Protein AF-A0AAD9PPS0-F1 (afdb_monomer)

Radius of gyration: 22.09 Å; Cα contacts (8 Å, |Δi|>4): 461; chains: 1; bounding box: 45×78×42 Å

Organism: Acropora cervicornis (NCBI:txid6130)

Mean predicted aligned error: 14.31 Å

Sequence (153 aa):
MQSVLGNSCLLLRYQILKSKLKFLKSTKKDLTVYSRLSGGGGGGFVSSGRSGQNFGGSPGTTGGEGGKGFLQGGVGGRAYLNNPHGGFGGGAGAYGGGGGAGGGGGYSGGGSGKNIVNSCGGGGGSYNAGKDKQTYCCYNTAGHGKVFITFLK

Solvent-accessible surface area (backbone atoms only — not comparable to full-atom values): 7762 Å² total; per-residue (Å²): 144,88,73,72,71,65,56,55,56,52,48,51,53,50,52,52,50,49,51,50,50,50,52,54,51,57,59,52,66,71,64,60,83,57,75,45,40,14,13,0,6,7,1,10,40,82,40,60,20,54,30,8,31,93,64,78,27,58,86,77,29,38,32,1,20,23,1,26,7,45,81,68,60,10,41,36,7,42,17,65,38,91,64,43,64,22,54,45,5,5,7,4,28,14,30,56,90,53,60,2,22,28,2,28,17,32,53,68,14,14,44,50,3,47,56,44,90,93,41,65,32,33,70,26,55,68,90,75,90,64,90,86,73,82,89,75,82,56,54,93,82,70,43,53,58,84,85,84,89,75,86,79,129

Secondary structure (DSSP, 8-state):
--SHHHHHHHHHHHHHHHHHHHHHHHHHHTTS-----BPPPEEESSPPPP--GGGT--TT--BPPPPPPGGGTTPPPBPSSS-PBPSTTPPPPSBTTBSSPPPPPSSEEEPPPBSSTTPPPPPPP-----S-------HHHH-S---------

pLDDT: mean 73.55, std 15.04, range [42.5, 93.94]

Structure (mmCIF, N/CA/C/O backbone):
data_AF-A0AAD9PPS0-F1
#
_entry.id   AF-A0AAD9PPS0-F1
#
loop_
_atom_site.group_PDB
_atom_site.id
_atom_site.type_symbol
_atom_site.label_atom_id
_atom_site.label_alt_id
_atom_site.label_comp_id
_atom_site.label_asym_id
_atom_site.label_entity_id
_atom_site.label_seq_id
_atom_site.pdbx_PDB_ins_code
_atom_site.Cartn_x
_atom_site.Cartn_y
_atom_site.Cartn_z
_atom_site.occupancy
_atom_site.B_iso_or_equiv
_atom_site.auth_seq_id
_atom_site.auth_comp_id
_atom_site.auth_asym_id
_atom_site.auth_atom_id
_atom_site.pdbx_PDB_model_num
ATOM 1 N N . MET A 1 1 ? 23.690 58.870 3.969 1.00 42.50 1 MET A N 1
ATOM 2 C CA . MET A 1 1 ? 23.417 57.531 4.545 1.00 42.50 1 MET A CA 1
ATOM 3 C C . MET A 1 1 ? 22.235 56.877 3.820 1.00 42.50 1 MET A C 1
ATOM 5 O O . MET A 1 1 ? 21.133 56.859 4.342 1.00 42.50 1 MET A O 1
ATOM 9 N N . GLN A 1 2 ? 22.427 56.371 2.600 1.00 46.28 2 GLN A N 1
ATOM 10 C CA . GLN A 1 2 ? 21.413 55.597 1.864 1.00 46.28 2 GLN A CA 1
ATOM 11 C C . GLN A 1 2 ? 22.143 54.615 0.938 1.00 46.28 2 GLN A C 1
ATOM 13 O O . GLN A 1 2 ? 22.448 54.958 -0.193 1.00 46.28 2 GLN A O 1
ATOM 18 N N . SER A 1 3 ? 22.499 53.418 1.412 1.00 48.09 3 SER A N 1
ATOM 19 C CA . SER A 1 3 ? 22.929 52.336 0.495 1.00 48.09 3 SER A CA 1
ATOM 20 C C . SER A 1 3 ? 22.946 50.927 1.094 1.00 48.09 3 SER A C 1
ATOM 22 O O . SER A 1 3 ? 23.144 49.964 0.362 1.00 48.09 3 SER A O 1
ATOM 24 N N . VAL A 1 4 ? 22.697 50.751 2.396 1.00 48.78 4 VAL A N 1
ATOM 25 C CA . VAL A 1 4 ? 22.820 49.420 3.027 1.00 48.78 4 VAL A CA 1
ATOM 26 C C . VAL A 1 4 ? 21.511 48.609 2.968 1.00 48.78 4 VAL A C 1
ATOM 28 O O . VAL A 1 4 ? 21.536 47.382 2.936 1.00 48.78 4 VAL A O 1
ATOM 31 N N . LEU A 1 5 ? 20.352 49.273 2.859 1.00 49.81 5 LEU A N 1
ATOM 32 C CA . LEU A 1 5 ? 19.028 48.622 2.847 1.00 49.81 5 LEU A CA 1
ATOM 33 C C . LEU A 1 5 ? 18.641 47.993 1.494 1.00 49.81 5 LEU A C 1
ATOM 35 O O . LEU A 1 5 ? 17.936 46.985 1.469 1.00 49.81 5 LEU A O 1
ATOM 39 N N . GLY A 1 6 ? 19.128 48.532 0.369 1.00 50.50 6 GLY A N 1
ATOM 40 C CA . GLY A 1 6 ? 18.800 48.018 -0.971 1.00 50.50 6 GLY A CA 1
ATOM 41 C C . GLY A 1 6 ? 19.430 46.653 -1.273 1.00 50.50 6 GLY A C 1
ATOM 42 O O . GLY A 1 6 ? 18.796 45.787 -1.877 1.00 50.50 6 GLY A O 1
ATOM 43 N N . ASN A 1 7 ? 20.649 46.422 -0.777 1.00 56.19 7 ASN A N 1
ATOM 44 C CA . ASN A 1 7 ? 21.411 45.201 -1.050 1.00 56.19 7 ASN A CA 1
ATOM 45 C C . ASN A 1 7 ? 20.894 43.988 -0.262 1.00 56.19 7 ASN A C 1
ATOM 47 O O . ASN A 1 7 ? 20.951 42.866 -0.760 1.00 56.19 7 ASN A O 1
ATOM 51 N N . SER A 1 8 ? 20.329 44.208 0.930 1.00 58.44 8 SER A N 1
ATOM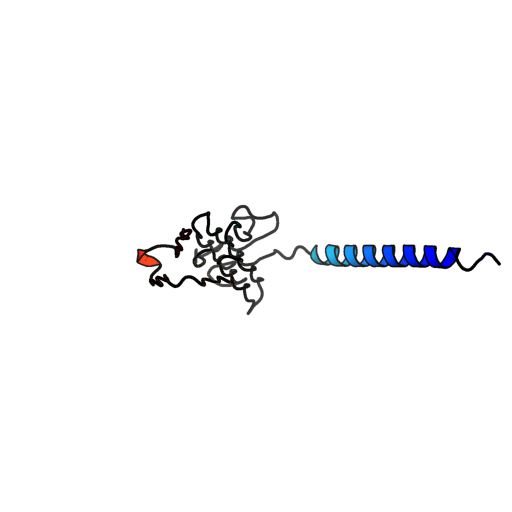 52 C CA . SER A 1 8 ? 19.720 43.161 1.766 1.00 58.44 8 SER A CA 1
ATOM 53 C C . SER A 1 8 ? 18.492 42.524 1.095 1.00 58.44 8 SER A C 1
ATOM 55 O O . SER A 1 8 ? 18.391 41.298 1.003 1.00 58.44 8 SER A O 1
ATOM 57 N N . CYS A 1 9 ? 17.594 43.341 0.533 1.00 57.03 9 CYS A N 1
ATOM 58 C CA . CYS A 1 9 ? 16.386 42.856 -0.144 1.00 57.03 9 CYS A CA 1
ATOM 59 C C . CYS A 1 9 ? 16.717 42.089 -1.438 1.00 57.03 9 CYS A C 1
ATOM 61 O O . CYS A 1 9 ? 16.111 41.055 -1.735 1.00 57.03 9 CYS A O 1
ATOM 63 N N . LEU A 1 10 ? 17.725 42.552 -2.184 1.00 68.50 10 LEU A N 1
ATOM 64 C CA . LEU A 1 10 ? 18.225 41.888 -3.391 1.00 68.50 10 LEU A CA 1
ATOM 65 C C . LEU A 1 10 ? 18.869 40.531 -3.072 1.00 68.50 10 LEU A C 1
ATOM 67 O O . LEU A 1 10 ? 18.579 39.541 -3.749 1.00 68.50 10 LEU A O 1
ATOM 71 N N . LEU A 1 11 ? 19.660 40.457 -1.996 1.00 71.50 11 LEU A N 1
ATOM 72 C CA . LEU A 1 11 ? 20.210 39.199 -1.489 1.00 71.50 11 LEU A CA 1
ATOM 73 C C . LEU A 1 11 ? 19.105 38.234 -1.054 1.00 71.50 11 LEU A C 1
ATOM 75 O O . LEU A 1 11 ? 19.148 37.063 -1.426 1.00 71.50 11 LEU A O 1
ATOM 79 N N . LEU A 1 12 ? 18.087 38.708 -0.333 1.00 71.56 12 LEU A N 1
ATOM 80 C CA . LEU A 1 12 ? 16.981 37.862 0.117 1.00 71.56 12 LEU A CA 1
ATOM 81 C C . LEU A 1 12 ? 16.190 37.289 -1.070 1.00 71.56 12 LEU A C 1
ATOM 83 O O . LEU A 1 12 ? 15.928 36.086 -1.122 1.00 71.56 12 LEU A O 1
ATOM 87 N N . ARG A 1 13 ? 15.884 38.116 -2.080 1.00 77.00 13 ARG A N 1
ATOM 88 C CA . ARG A 1 13 ? 15.234 37.666 -3.325 1.00 77.00 13 ARG A CA 1
ATOM 89 C C . ARG A 1 13 ? 16.086 36.648 -4.079 1.00 77.00 13 ARG A C 1
ATOM 91 O O . ARG A 1 13 ? 15.556 35.639 -4.546 1.00 77.00 13 ARG A O 1
ATOM 98 N N . TYR A 1 14 ? 17.395 36.873 -4.159 1.00 75.31 14 TYR A N 1
ATOM 99 C CA . TYR A 1 14 ? 18.330 35.956 -4.806 1.00 75.31 14 TYR A CA 1
ATOM 100 C C . TYR A 1 14 ? 18.426 34.607 -4.079 1.00 75.31 14 TYR A C 1
ATOM 102 O O . TYR A 1 14 ? 18.425 33.559 -4.727 1.00 75.31 14 TYR A O 1
ATOM 110 N N . GLN A 1 15 ? 18.429 34.607 -2.743 1.00 72.50 15 GLN A N 1
ATOM 111 C CA . GLN A 1 15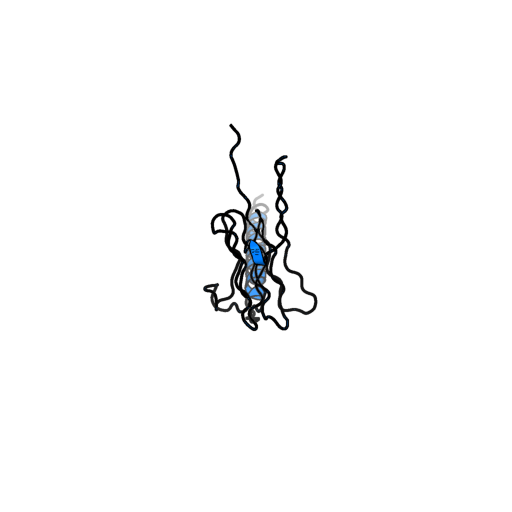 ? 18.414 33.375 -1.949 1.00 72.50 15 GLN A CA 1
ATOM 112 C C . GLN A 1 15 ? 17.089 32.616 -2.092 1.00 72.50 15 GLN A C 1
ATOM 114 O O . GLN A 1 15 ? 17.101 31.399 -2.269 1.00 72.50 15 GLN A O 1
ATOM 119 N N . ILE A 1 16 ? 15.945 33.309 -2.114 1.00 75.31 16 ILE A N 1
ATOM 120 C CA . ILE A 1 16 ? 14.632 32.684 -2.359 1.00 75.31 16 ILE A CA 1
ATOM 121 C C . ILE A 1 16 ? 14.577 32.060 -3.761 1.00 75.31 16 ILE A C 1
ATOM 123 O O . ILE A 1 16 ? 14.117 30.927 -3.915 1.00 75.31 16 ILE A O 1
ATOM 127 N N . LEU A 1 17 ? 15.079 32.759 -4.784 1.00 76.00 17 LEU A N 1
ATOM 128 C CA . LEU A 1 17 ? 15.167 32.245 -6.155 1.00 76.00 17 LEU A CA 1
ATOM 129 C C . LEU A 1 17 ? 16.101 31.036 -6.255 1.00 76.00 17 LEU A C 1
ATOM 131 O O . LEU A 1 17 ? 15.732 30.043 -6.881 1.00 76.00 17 LEU A O 1
ATOM 135 N N . LYS A 1 18 ? 17.265 31.067 -5.595 1.00 78.88 18 LYS A N 1
ATOM 136 C CA . LYS A 1 18 ? 18.169 29.910 -5.508 1.00 78.88 18 LYS A CA 1
ATOM 137 C C . LYS A 1 18 ? 17.507 28.719 -4.827 1.00 78.88 18 LYS A C 1
ATOM 139 O O . LYS A 1 18 ? 17.617 27.608 -5.339 1.00 78.88 18 LYS A O 1
ATOM 144 N N . SER A 1 19 ? 16.791 28.940 -3.729 1.00 67.38 19 SER A N 1
ATOM 145 C CA . SER A 1 19 ? 16.063 27.892 -3.007 1.00 67.38 19 SER A CA 1
ATOM 146 C C . SER A 1 19 ? 14.936 27.297 -3.851 1.00 67.38 19 SER A C 1
ATOM 148 O O . SER A 1 19 ? 14.846 26.075 -3.966 1.00 67.38 19 SER A O 1
ATOM 150 N N . LYS A 1 20 ? 14.147 28.131 -4.545 1.00 72.81 20 LYS A N 1
ATOM 151 C CA . LYS A 1 20 ? 13.134 27.669 -5.510 1.00 72.81 20 LYS A CA 1
ATOM 152 C C . LYS A 1 20 ? 13.758 26.897 -6.670 1.00 72.81 20 LYS A C 1
ATOM 154 O O . LYS A 1 20 ? 13.252 25.844 -7.040 1.00 72.81 20 LYS A O 1
ATOM 159 N N . LEU A 1 21 ? 14.876 27.365 -7.221 1.00 69.69 21 LEU A N 1
ATOM 160 C CA . LEU A 1 21 ? 15.572 26.685 -8.313 1.00 69.69 21 LEU A CA 1
ATOM 161 C C . LEU A 1 21 ? 16.173 25.348 -7.855 1.00 69.69 21 LEU A C 1
ATOM 163 O O . LEU A 1 21 ? 16.157 24.379 -8.609 1.00 69.69 21 LEU A O 1
ATOM 167 N N . LYS A 1 22 ? 16.675 25.270 -6.619 1.00 69.19 22 LYS A N 1
ATOM 168 C CA . LYS A 1 22 ? 17.182 24.033 -6.010 1.00 69.19 22 LYS A CA 1
ATOM 169 C C . LYS A 1 22 ? 16.046 23.035 -5.765 1.00 69.19 22 LYS A C 1
ATOM 171 O O . LYS A 1 22 ? 16.204 21.867 -6.107 1.00 69.19 22 LYS A O 1
ATOM 176 N N . PHE A 1 23 ? 14.892 23.503 -5.286 1.00 63.75 23 PHE A N 1
ATOM 177 C CA . PHE A 1 23 ? 13.670 22.704 -5.148 1.00 63.75 23 PHE A CA 1
ATOM 178 C C . PHE A 1 23 ? 13.180 22.174 -6.506 1.00 63.75 23 PHE A C 1
ATOM 180 O O . PHE A 1 23 ? 12.989 20.974 -6.664 1.00 63.75 23 PHE A O 1
ATOM 187 N N . LEU A 1 24 ? 13.101 23.034 -7.527 1.00 57.50 24 LEU A N 1
ATOM 188 C CA . LEU A 1 24 ? 12.711 22.652 -8.892 1.00 57.50 24 LEU A CA 1
ATOM 189 C C . LEU A 1 24 ? 13.713 21.695 -9.564 1.00 57.50 24 LEU A C 1
ATOM 191 O O . LEU A 1 24 ? 13.327 20.828 -10.345 1.00 57.50 24 LEU A O 1
ATOM 195 N N . LYS A 1 25 ? 15.014 21.823 -9.274 1.00 60.12 25 LYS A N 1
ATOM 196 C CA . LYS A 1 25 ? 16.039 20.869 -9.735 1.00 60.12 25 LYS A CA 1
ATOM 197 C C . LYS A 1 25 ? 15.949 19.531 -8.996 1.00 60.12 25 LYS A C 1
ATOM 199 O O . LYS A 1 25 ? 16.194 18.495 -9.610 1.00 60.12 25 LYS A O 1
ATOM 204 N N . SER A 1 26 ? 15.574 19.544 -7.715 1.00 54.44 26 SER A N 1
ATOM 205 C CA . SER A 1 26 ? 15.308 18.336 -6.928 1.00 54.44 26 SER A CA 1
ATOM 206 C C . SER A 1 26 ? 14.106 17.567 -7.481 1.00 54.44 26 SER A C 1
ATOM 208 O O . SER A 1 26 ? 14.189 16.354 -7.635 1.00 54.44 26 SER A O 1
ATOM 210 N N . THR A 1 27 ? 13.027 18.261 -7.858 1.00 51.59 27 THR A N 1
ATOM 211 C CA . THR A 1 27 ? 11.834 17.626 -8.444 1.00 51.59 27 THR A CA 1
ATOM 212 C C . THR A 1 27 ? 12.048 17.170 -9.890 1.00 51.59 27 THR A C 1
ATOM 214 O O . THR A 1 27 ? 11.506 16.142 -10.283 1.00 51.59 27 THR A O 1
ATOM 217 N N . LYS A 1 28 ? 12.886 17.858 -10.684 1.00 51.03 28 LYS A N 1
ATOM 218 C CA . LYS A 1 28 ? 13.253 17.411 -12.046 1.00 51.03 28 LYS A CA 1
ATOM 219 C C . LYS A 1 28 ? 14.194 16.203 -12.081 1.00 51.03 28 LYS A C 1
ATOM 221 O O . LYS A 1 28 ? 14.145 15.449 -13.047 1.00 51.03 28 LYS A O 1
ATOM 226 N N . LYS A 1 29 ? 15.042 15.991 -11.067 1.00 46.59 29 LYS A N 1
ATOM 227 C CA . LYS A 1 29 ? 15.887 14.780 -10.989 1.00 46.59 29 LYS A CA 1
ATOM 228 C C . LYS A 1 29 ? 15.072 13.498 -10.792 1.00 46.59 29 LYS A C 1
ATOM 230 O O . LYS A 1 29 ? 15.520 12.439 -11.210 1.00 46.59 29 LYS A O 1
ATOM 235 N N . ASP A 1 30 ? 13.864 13.616 -10.252 1.00 49.19 30 ASP A N 1
ATOM 236 C CA . ASP A 1 30 ? 12.911 12.513 -10.078 1.00 49.19 30 ASP A CA 1
ATOM 237 C C . ASP A 1 30 ? 12.086 12.212 -11.355 1.00 49.19 30 ASP A C 1
ATOM 239 O O . ASP A 1 30 ? 11.188 11.364 -11.354 1.00 49.19 30 ASP A O 1
ATOM 243 N N 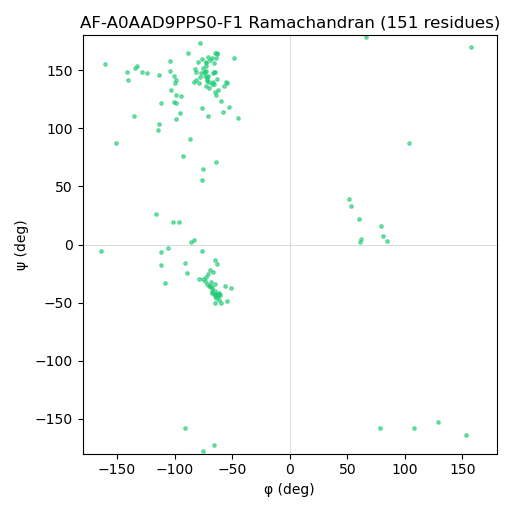. LEU A 1 31 ? 12.396 12.927 -12.450 1.00 44.81 31 LEU A N 1
ATOM 244 C CA . LEU A 1 31 ? 11.807 12.805 -13.786 1.00 44.81 31 LEU A CA 1
ATOM 245 C C . LEU A 1 31 ? 12.708 12.021 -14.758 1.00 44.81 31 LEU A C 1
ATOM 247 O O . LEU A 1 31 ? 12.572 12.139 -15.973 1.00 44.81 31 LEU A O 1
ATOM 251 N N . THR A 1 32 ? 13.651 11.225 -14.250 1.00 43.28 32 THR A N 1
ATOM 252 C CA . THR A 1 32 ? 14.128 10.084 -15.036 1.00 43.28 32 THR A CA 1
ATOM 253 C C . THR A 1 32 ? 13.037 9.033 -14.944 1.00 43.28 32 THR A C 1
ATOM 255 O O . THR A 1 32 ? 12.701 8.571 -13.854 1.00 43.28 32 THR A O 1
ATOM 258 N N . VAL A 1 33 ? 12.449 8.696 -16.088 1.00 44.84 33 VAL A N 1
ATOM 259 C CA . VAL A 1 33 ? 11.529 7.572 -16.268 1.00 44.84 33 VAL A CA 1
ATOM 260 C C . VAL A 1 33 ? 12.315 6.282 -16.005 1.00 44.84 33 VAL A C 1
ATOM 262 O O . VAL A 1 33 ? 12.646 5.529 -16.910 1.00 44.84 33 VAL A O 1
ATOM 265 N N . TYR A 1 34 ? 12.663 6.022 -14.745 1.00 45.81 34 TYR A N 1
ATOM 266 C CA . TYR A 1 34 ? 12.711 4.650 -14.281 1.00 45.81 34 TYR A CA 1
ATOM 267 C C . TYR A 1 34 ? 11.294 4.150 -14.492 1.00 45.81 34 TYR A C 1
ATOM 269 O O . TYR A 1 34 ? 10.354 4.762 -13.975 1.00 45.81 34 TYR A O 1
ATOM 277 N N . SER A 1 35 ? 11.120 3.068 -15.250 1.00 50.94 35 SER A N 1
ATOM 278 C CA . SER A 1 35 ? 9.935 2.242 -15.067 1.00 50.94 35 SER A CA 1
ATOM 279 C C . SER A 1 35 ? 9.805 2.074 -13.555 1.00 50.94 35 SER A C 1
ATOM 281 O O . SER A 1 35 ? 10.687 1.504 -12.908 1.00 50.94 35 SER A O 1
ATOM 283 N N . ARG A 1 36 ? 8.796 2.716 -12.945 1.00 65.06 36 ARG A N 1
ATOM 284 C CA . ARG A 1 36 ? 8.608 2.705 -11.487 1.00 65.06 36 ARG A CA 1
ATOM 285 C C . ARG A 1 36 ? 8.037 1.350 -11.110 1.00 65.06 36 ARG A C 1
ATOM 287 O O . ARG A 1 36 ? 6.973 1.273 -10.506 1.00 65.06 36 ARG A O 1
ATOM 294 N N . LEU A 1 37 ? 8.741 0.294 -11.502 1.00 73.62 37 LEU A N 1
ATOM 295 C CA . LEU A 1 37 ? 8.508 -1.054 -11.072 1.00 73.62 37 LEU A CA 1
ATOM 296 C C . LEU A 1 37 ? 8.624 -1.044 -9.562 1.00 73.62 37 LEU A C 1
ATOM 298 O O . LEU A 1 37 ? 9.640 -0.663 -8.981 1.00 73.62 37 LEU A O 1
ATOM 302 N N . SER A 1 38 ? 7.504 -1.306 -8.918 1.00 84.44 38 SER A N 1
ATOM 303 C CA . SER A 1 38 ? 7.388 -1.223 -7.473 1.00 84.44 38 SER A CA 1
ATOM 304 C C . SER A 1 38 ? 6.181 -2.022 -7.019 1.00 84.44 38 SER A C 1
ATOM 306 O O . SER A 1 38 ? 5.258 -2.273 -7.796 1.00 84.44 38 SER A O 1
ATOM 308 N N . GLY A 1 39 ? 6.205 -2.467 -5.770 1.00 89.00 39 GLY A N 1
ATOM 309 C CA . GLY A 1 39 ? 5.037 -3.112 -5.194 1.00 89.00 39 GLY A CA 1
ATOM 310 C C . GLY A 1 39 ? 3.867 -2.137 -5.072 1.00 89.00 39 GLY A C 1
ATOM 311 O O . GLY A 1 39 ? 4.025 -0.908 -5.127 1.00 89.00 39 GLY A O 1
ATOM 312 N N . GLY A 1 40 ? 2.683 -2.687 -4.858 1.00 92.19 40 GLY A N 1
ATOM 313 C CA . GLY A 1 40 ? 1.538 -1.926 -4.392 1.00 92.19 40 GLY A CA 1
ATOM 314 C C . GLY A 1 40 ? 1.769 -1.399 -2.977 1.00 92.19 40 GLY A C 1
ATOM 315 O O . GLY A 1 40 ? 2.488 -2.002 -2.180 1.00 92.19 40 GLY A O 1
ATOM 316 N N . GLY A 1 41 ? 1.194 -0.244 -2.660 1.00 93.12 41 GLY A N 1
ATOM 317 C CA . GLY A 1 41 ? 1.136 0.255 -1.283 1.00 93.12 41 GLY A CA 1
ATOM 318 C C . GLY A 1 41 ? 0.068 -0.481 -0.471 1.00 93.12 41 GLY A C 1
ATOM 319 O O . GLY A 1 41 ? -0.857 -1.053 -1.041 1.00 93.12 41 GLY A O 1
ATOM 320 N N . GLY A 1 42 ? 0.163 -0.447 0.851 1.00 93.94 42 GLY A N 1
ATOM 321 C CA . GLY A 1 42 ? -0.903 -0.907 1.737 1.00 93.94 42 GLY A CA 1
ATOM 322 C C . GLY A 1 42 ? -1.963 0.173 1.959 1.00 93.94 42 GLY A C 1
ATOM 323 O O . GLY A 1 42 ? -1.630 1.351 2.100 1.00 93.94 42 GLY A O 1
ATOM 324 N N . GLY A 1 43 ? -3.228 -0.228 1.988 1.00 92.81 43 GLY A N 1
ATOM 325 C CA . GLY A 1 43 ? -4.365 0.596 2.367 1.00 92.81 43 GLY A CA 1
ATOM 326 C C . GLY A 1 43 ? -4.403 0.889 3.867 1.00 92.81 43 GLY A C 1
ATOM 327 O O . GLY A 1 43 ? -4.011 0.061 4.692 1.00 92.81 43 GLY A O 1
ATOM 328 N N . GLY A 1 44 ? -4.852 2.103 4.181 1.00 90.56 44 GLY A N 1
ATOM 329 C CA . GLY A 1 44 ? -5.114 2.605 5.525 1.00 90.56 44 GLY A CA 1
ATOM 330 C C . GLY A 1 44 ? -6.555 2.356 5.972 1.00 90.56 44 GLY A C 1
ATOM 331 O O . GLY A 1 44 ? -7.268 1.525 5.420 1.00 90.56 44 GLY A O 1
ATOM 332 N N . PHE A 1 45 ? -7.043 3.129 6.939 1.00 87.12 45 PHE A N 1
ATOM 333 C CA . PHE A 1 45 ? -8.423 3.017 7.414 1.00 87.12 45 PHE A CA 1
ATOM 334 C C . PHE A 1 45 ? -9.439 3.393 6.321 1.00 87.12 45 PHE A C 1
ATOM 336 O O . PHE A 1 45 ? -10.356 2.637 6.004 1.00 87.12 45 PHE A O 1
ATOM 343 N N . VAL A 1 46 ? -9.233 4.549 5.687 1.00 89.19 46 VAL A N 1
ATOM 344 C CA . VAL A 1 46 ? -10.118 5.068 4.628 1.00 89.19 46 VAL A CA 1
ATOM 345 C C . VAL A 1 46 ? -9.462 5.077 3.250 1.00 89.19 46 VAL A C 1
ATOM 347 O O . VAL A 1 46 ? -10.150 5.162 2.237 1.00 89.19 46 VAL A O 1
ATOM 350 N N . SER A 1 47 ? -8.135 4.985 3.190 1.00 90.69 47 SER A N 1
ATOM 351 C CA . SER A 1 47 ? -7.367 5.121 1.956 1.00 90.69 47 SER A CA 1
ATOM 352 C C . SER A 1 47 ? -6.980 3.765 1.382 1.00 90.69 47 SER A C 1
ATOM 354 O O . SER A 1 47 ? -6.559 2.865 2.101 1.00 90.69 47 SER A O 1
ATOM 356 N N . SER A 1 48 ? -7.082 3.632 0.063 1.00 93.62 48 SER A N 1
ATOM 357 C CA . SER A 1 48 ? -6.438 2.531 -0.652 1.00 93.62 48 SER A CA 1
ATOM 358 C C . SER A 1 48 ? -4.963 2.844 -0.896 1.00 93.62 48 SER A C 1
ATOM 360 O O . SER A 1 48 ? -4.577 4.004 -1.060 1.00 93.62 48 SER A O 1
ATOM 362 N N . GLY A 1 49 ? -4.141 1.801 -0.921 1.00 93.12 49 GLY A N 1
ATOM 363 C CA . GLY A 1 49 ? -2.730 1.894 -1.253 1.00 93.12 49 GLY A CA 1
ATOM 364 C C . GLY A 1 49 ? -2.505 2.222 -2.729 1.00 93.12 49 GLY A C 1
ATOM 365 O O . GLY A 1 49 ? -3.362 1.999 -3.585 1.00 93.12 49 GLY A O 1
ATOM 366 N N . ARG A 1 50 ? -1.320 2.749 -3.045 1.00 92.38 50 ARG A N 1
ATOM 367 C CA . ARG A 1 50 ? -0.934 3.087 -4.421 1.00 92.38 50 ARG A CA 1
ATOM 368 C C . ARG A 1 50 ? -0.837 1.826 -5.288 1.00 92.38 50 ARG A C 1
ATOM 370 O O . ARG A 1 50 ? -0.126 0.896 -4.916 1.00 92.38 50 ARG A O 1
ATOM 377 N N . SER A 1 51 ? -1.451 1.859 -6.466 1.00 92.06 51 SER A N 1
ATOM 378 C CA . SER A 1 51 ? -1.384 0.800 -7.482 1.00 92.06 51 SER A CA 1
ATOM 379 C C . SER A 1 51 ? -0.465 1.156 -8.652 1.00 92.06 51 SER A C 1
ATOM 381 O O . SER A 1 51 ? -0.237 2.336 -8.929 1.00 92.06 51 SER A O 1
ATOM 383 N N . GLY A 1 52 ? 0.016 0.138 -9.370 1.00 89.25 52 GLY A N 1
ATOM 384 C CA . GLY A 1 52 ? 0.561 0.293 -10.723 1.00 89.25 52 GLY A CA 1
ATOM 385 C C . GLY A 1 52 ? -0.526 0.594 -11.769 1.00 89.25 52 GLY A C 1
ATOM 386 O O . GLY A 1 52 ? -1.708 0.323 -11.550 1.00 89.25 52 GLY A O 1
ATOM 387 N N . GLN A 1 53 ? -0.133 1.128 -12.927 1.00 89.94 53 GLN A N 1
ATOM 388 C CA . GLN A 1 53 ? -1.031 1.549 -14.013 1.00 89.94 53 GLN A CA 1
ATOM 389 C C . GLN A 1 53 ? -1.958 0.429 -14.507 1.00 89.94 53 GLN A C 1
ATOM 391 O O . GLN A 1 53 ? -3.128 0.681 -14.778 1.00 89.94 53 GLN A O 1
ATOM 396 N N . ASN A 1 54 ? -1.476 -0.817 -14.540 1.00 87.56 54 ASN A N 1
ATOM 397 C CA . ASN A 1 54 ? -2.266 -1.986 -14.957 1.00 87.56 54 ASN A CA 1
ATOM 398 C C . ASN A 1 54 ? -3.445 -2.295 -14.017 1.00 87.56 54 ASN A C 1
ATOM 400 O O . ASN A 1 54 ? -4.339 -3.056 -14.366 1.00 87.56 54 ASN A O 1
ATOM 404 N N . PHE A 1 55 ? -3.457 -1.679 -12.836 1.00 89.94 55 PHE A N 1
ATOM 405 C CA . PHE A 1 55 ? -4.512 -1.780 -11.835 1.00 89.94 55 PHE A CA 1
ATOM 406 C C . PHE A 1 55 ? -5.204 -0.427 -11.595 1.00 89.94 55 PHE A C 1
ATOM 408 O O . PHE A 1 55 ? -5.698 -0.164 -10.499 1.00 89.94 55 PHE A O 1
ATOM 415 N N . GLY A 1 56 ? -5.194 0.466 -12.593 1.00 89.50 56 GLY A N 1
ATOM 416 C CA . GLY A 1 56 ? -5.804 1.798 -12.503 1.00 89.50 56 GLY A CA 1
ATOM 417 C C . GLY A 1 56 ? -4.966 2.835 -11.744 1.00 89.50 56 GLY A C 1
ATOM 418 O O . GLY A 1 56 ? -5.492 3.861 -11.321 1.00 89.50 56 GLY A O 1
ATOM 419 N N . GLY A 1 57 ? -3.673 2.567 -11.533 1.00 87.75 57 GLY A N 1
ATOM 420 C CA . GLY A 1 57 ? -2.721 3.512 -10.947 1.00 87.75 57 GLY A CA 1
ATOM 421 C C . GLY A 1 57 ? -2.264 4.620 -11.904 1.00 87.75 57 GLY A C 1
ATOM 422 O O . GLY A 1 57 ? -2.693 4.706 -13.053 1.00 87.75 57 GLY A O 1
ATOM 423 N N . SER A 1 58 ? -1.353 5.478 -11.437 1.00 84.69 58 SER A N 1
ATOM 424 C CA . SER A 1 58 ? -0.868 6.620 -12.225 1.00 84.69 58 SER A CA 1
ATOM 425 C C . SER A 1 58 ? -0.129 6.181 -13.504 1.00 84.69 58 SER A C 1
ATOM 427 O O . SER A 1 58 ? 0.641 5.215 -13.451 1.00 84.69 58 SER A O 1
ATOM 429 N N . PRO A 1 59 ? -0.284 6.902 -14.633 1.00 79.81 59 PRO A N 1
ATOM 430 C CA . PRO A 1 59 ? 0.431 6.604 -15.874 1.00 79.81 59 PRO A CA 1
ATOM 431 C C . PRO A 1 59 ? 1.953 6.546 -15.687 1.00 79.81 59 PRO A C 1
ATOM 433 O O . PRO A 1 59 ? 2.528 7.357 -14.959 1.00 79.81 59 PRO A O 1
ATOM 436 N N . GLY A 1 60 ? 2.609 5.581 -16.334 1.00 74.75 60 GLY A N 1
ATOM 437 C CA . GLY A 1 60 ? 4.057 5.366 -16.234 1.00 74.75 60 GLY A CA 1
ATOM 438 C C . GLY A 1 60 ? 4.507 4.600 -14.983 1.00 74.75 60 GLY A C 1
ATOM 439 O O . GLY A 1 60 ? 5.708 4.473 -14.738 1.00 74.75 60 GLY A O 1
ATOM 440 N N . THR A 1 61 ? 3.570 4.078 -14.183 1.00 79.25 61 THR A N 1
ATOM 441 C CA . THR A 1 61 ? 3.876 3.187 -13.054 1.00 79.25 61 THR A CA 1
ATOM 442 C C . THR A 1 61 ? 3.565 1.736 -13.411 1.00 79.25 61 THR A C 1
ATOM 444 O O . THR A 1 61 ? 2.495 1.428 -13.920 1.00 79.25 61 THR A O 1
ATOM 447 N N . THR A 1 62 ? 4.480 0.816 -13.125 1.00 83.44 62 THR A N 1
ATOM 448 C CA . THR A 1 62 ? 4.293 -0.624 -13.363 1.00 83.44 62 THR A CA 1
ATOM 449 C C . THR A 1 62 ? 4.499 -1.383 -12.059 1.00 83.44 62 THR A C 1
ATOM 451 O O . THR A 1 62 ? 5.290 -0.964 -11.220 1.00 83.44 62 THR A O 1
ATOM 454 N N . GLY A 1 63 ? 3.797 -2.496 -11.861 1.00 87.62 63 GLY A N 1
ATOM 455 C CA . GLY A 1 63 ? 3.955 -3.338 -10.673 1.00 87.62 63 GLY A CA 1
ATOM 456 C C . GLY A 1 63 ? 2.638 -3.647 -9.974 1.00 87.62 63 GLY A C 1
ATOM 457 O O . GLY A 1 63 ? 1.599 -3.701 -10.628 1.00 87.62 63 GLY A O 1
ATOM 458 N N . GLY A 1 64 ? 2.703 -3.893 -8.666 1.00 90.06 64 GLY A N 1
ATOM 459 C CA . GLY A 1 64 ? 1.608 -4.483 -7.897 1.00 90.06 64 GLY A CA 1
ATOM 460 C C . GLY A 1 64 ? 0.432 -3.535 -7.657 1.00 90.06 64 GLY A C 1
ATOM 461 O O . 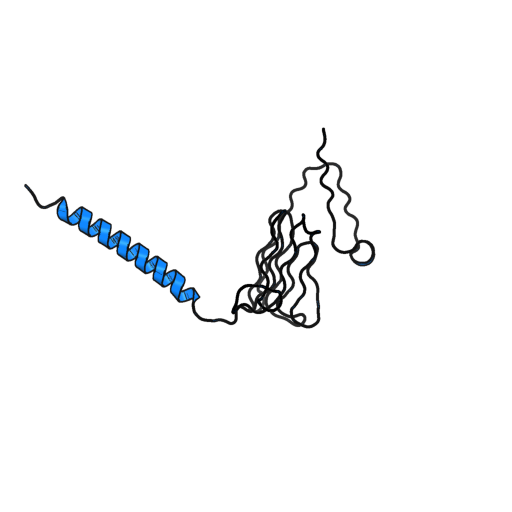GLY A 1 64 ? 0.576 -2.309 -7.615 1.00 90.06 64 GLY A O 1
ATOM 462 N N . GLU A 1 65 ? -0.749 -4.112 -7.477 1.00 93.12 65 GLU A N 1
ATOM 463 C CA . GLU A 1 65 ? -1.937 -3.413 -7.000 1.00 93.12 65 GLU A CA 1
ATOM 464 C C . GLU A 1 65 ? -1.788 -3.072 -5.514 1.00 93.12 65 GLU A C 1
ATOM 466 O O . GLU A 1 65 ? -1.274 -3.868 -4.717 1.00 93.12 65 GLU A O 1
ATOM 471 N N . GLY A 1 66 ? -2.247 -1.881 -5.137 1.00 93.19 66 GLY A N 1
ATOM 472 C CA . GLY A 1 66 ? -2.327 -1.480 -3.743 1.00 93.19 66 GLY A CA 1
ATOM 473 C C . GLY A 1 66 ? -3.465 -2.184 -3.004 1.00 93.19 66 GLY A C 1
ATOM 474 O O . GLY A 1 66 ? -4.535 -2.421 -3.564 1.00 93.19 66 GLY A O 1
ATOM 475 N N . GLY A 1 67 ? -3.244 -2.497 -1.729 1.00 93.75 67 GLY A N 1
ATOM 476 C CA . GLY A 1 67 ? -4.292 -3.036 -0.869 1.00 93.75 67 GLY A CA 1
ATOM 477 C C . GLY A 1 67 ? -5.389 -2.003 -0.619 1.00 93.75 67 GLY A C 1
ATOM 478 O O . GLY A 1 67 ? -5.135 -0.795 -0.589 1.00 93.75 67 GLY A O 1
ATOM 479 N N . LYS A 1 68 ? -6.627 -2.462 -0.456 1.00 92.56 68 LYS A N 1
ATOM 480 C CA . LYS A 1 68 ? -7.768 -1.593 -0.177 1.00 92.56 68 LYS A CA 1
ATOM 481 C C . LYS A 1 68 ? -7.755 -1.119 1.263 1.00 92.56 68 LYS A C 1
ATOM 483 O O . LYS A 1 68 ? -7.247 -1.796 2.156 1.00 92.56 68 LYS A O 1
ATOM 488 N N . GLY A 1 69 ? -8.335 0.056 1.470 1.00 88.62 69 GLY A N 1
ATOM 489 C CA . GLY A 1 69 ? -8.540 0.572 2.810 1.00 88.62 69 GLY A CA 1
ATOM 490 C C . GLY A 1 69 ? -9.498 -0.304 3.613 1.00 88.62 69 GLY A C 1
ATOM 491 O O . GLY A 1 69 ? -10.294 -1.067 3.063 1.00 88.62 69 GLY A O 1
ATOM 492 N N . PHE A 1 70 ? -9.450 -0.162 4.927 1.00 84.06 70 PHE A N 1
ATOM 493 C CA . PHE A 1 70 ? -10.265 -0.919 5.862 1.00 84.06 70 PHE A CA 1
ATOM 494 C C . PHE A 1 70 ? -11.772 -0.818 5.573 1.00 84.06 70 PHE A C 1
ATOM 496 O O . PHE A 1 70 ? -12.440 -1.842 5.451 1.00 84.06 70 PHE A O 1
ATOM 503 N N . LEU A 1 71 ? -12.299 0.398 5.371 1.00 83.75 71 LEU A N 1
ATOM 504 C CA . LEU A 1 71 ? -13.717 0.612 5.027 1.00 83.75 71 LEU A CA 1
ATOM 505 C C . LEU A 1 71 ? -14.119 0.003 3.675 1.00 83.75 71 LEU A C 1
ATOM 507 O O . LEU A 1 71 ? -15.299 -0.180 3.401 1.00 83.75 71 LEU A O 1
ATOM 511 N N . GLN A 1 72 ? -13.139 -0.325 2.834 1.00 87.88 72 GLN A N 1
ATOM 512 C CA . GLN A 1 72 ? -13.322 -1.002 1.550 1.00 87.88 72 GLN A CA 1
ATOM 513 C C . GLN A 1 72 ? -13.111 -2.524 1.685 1.00 87.88 72 GLN A C 1
ATOM 515 O O . GLN A 1 72 ? -12.831 -3.206 0.701 1.00 87.88 72 GLN A O 1
ATOM 520 N N . GLY A 1 73 ? -13.196 -3.057 2.910 1.00 83.56 73 GLY A N 1
ATOM 521 C CA . GLY A 1 73 ? -13.040 -4.478 3.226 1.00 83.56 73 GLY A CA 1
ATOM 522 C C . GLY A 1 73 ? -11.592 -4.937 3.404 1.00 83.56 73 GLY A C 1
ATOM 523 O O . GLY A 1 73 ? -11.368 -6.128 3.596 1.0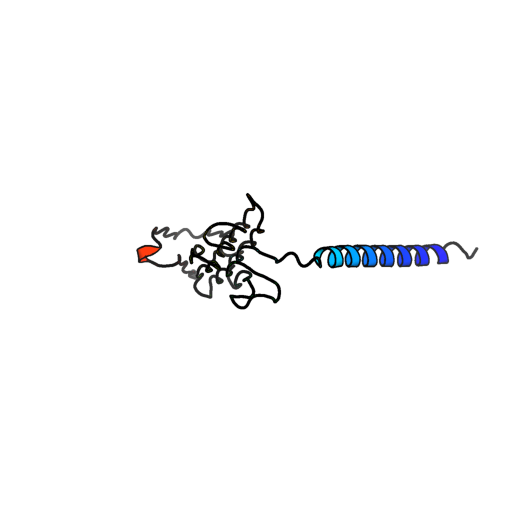0 83.56 73 GLY A O 1
ATOM 524 N N . GLY A 1 74 ? -10.610 -4.029 3.322 1.00 86.94 74 GLY A N 1
ATOM 525 C CA . GLY A 1 74 ? -9.186 -4.350 3.471 1.00 86.94 74 GLY A CA 1
ATOM 526 C C . GLY A 1 74 ? -8.718 -5.496 2.570 1.00 86.94 74 GLY A C 1
ATOM 527 O O . GLY A 1 74 ? -7.929 -6.351 2.968 1.00 86.94 74 GLY A O 1
ATOM 528 N N . VAL A 1 75 ? -9.224 -5.538 1.342 1.00 89.06 75 VAL A N 1
ATOM 529 C CA . VAL A 1 75 ? -8.815 -6.523 0.337 1.00 89.06 75 VAL A CA 1
ATOM 530 C C . VAL A 1 75 ? -7.330 -6.339 0.017 1.00 89.06 75 VAL A C 1
ATOM 532 O O . VAL A 1 75 ? -6.870 -5.217 -0.201 1.00 89.06 75 VAL A O 1
ATOM 535 N N . GLY A 1 76 ? -6.568 -7.428 -0.006 1.00 89.50 76 GLY A N 1
ATOM 536 C CA . GLY A 1 76 ? -5.160 -7.390 -0.397 1.00 89.50 76 GLY A CA 1
ATOM 537 C C . GLY A 1 76 ? -4.982 -7.135 -1.895 1.00 89.50 76 GLY A C 1
ATOM 538 O O . GLY A 1 76 ? -5.781 -7.594 -2.710 1.00 89.50 76 GLY A O 1
ATOM 539 N N . GLY A 1 77 ? -3.930 -6.411 -2.273 1.00 91.44 77 GLY A N 1
ATOM 540 C CA . GLY A 1 77 ? -3.609 -6.158 -3.678 1.00 91.44 77 GLY A CA 1
ATOM 541 C C . GLY A 1 77 ? -3.168 -7.424 -4.420 1.00 91.44 77 GLY A C 1
ATOM 542 O O . GLY A 1 77 ? -2.753 -8.399 -3.800 1.00 91.44 77 GLY A O 1
ATOM 543 N N . ARG A 1 78 ? -3.229 -7.419 -5.751 1.00 90.50 78 ARG A N 1
ATOM 544 C CA . ARG A 1 78 ? -2.681 -8.454 -6.644 1.00 90.50 78 ARG A CA 1
ATOM 545 C C . ARG A 1 78 ? -1.324 -8.060 -7.214 1.00 90.50 78 ARG A C 1
ATOM 547 O O . ARG A 1 78 ? -1.106 -6.904 -7.581 1.00 90.50 78 ARG A O 1
ATOM 554 N N . ALA A 1 79 ? -0.411 -9.016 -7.330 1.00 87.31 79 ALA A N 1
ATOM 555 C CA . ALA A 1 79 ? 0.808 -8.810 -8.104 1.00 87.31 79 ALA A CA 1
ATOM 556 C C . ALA A 1 79 ? 0.503 -8.803 -9.604 1.00 87.31 79 ALA A C 1
ATOM 558 O O . ALA A 1 79 ? -0.478 -9.390 -10.058 1.00 87.31 79 ALA A O 1
ATOM 559 N N . TYR A 1 80 ? 1.375 -8.171 -10.388 1.00 80.12 80 TYR A N 1
ATOM 560 C CA . TYR A 1 80 ? 1.172 -8.060 -11.831 1.00 80.12 80 TYR A CA 1
ATOM 561 C C . TYR A 1 80 ? 1.305 -9.404 -12.573 1.00 80.12 80 TYR A C 1
ATOM 563 O O . TYR A 1 80 ? 0.615 -9.621 -13.562 1.00 80.12 80 TYR A O 1
ATOM 571 N N . LEU A 1 81 ? 2.165 -10.315 -12.095 1.00 75.94 81 LEU A N 1
ATOM 572 C CA . LEU A 1 81 ? 2.379 -11.654 -12.670 1.00 75.94 81 LEU A CA 1
ATOM 573 C C . LEU A 1 81 ? 2.400 -12.727 -11.576 1.00 75.94 81 LEU A C 1
ATOM 575 O O . LEU A 1 81 ? 2.796 -12.439 -10.447 1.00 75.94 81 LEU A O 1
ATOM 579 N N . ASN A 1 82 ? 2.015 -13.960 -11.927 1.00 69.19 82 ASN A N 1
ATOM 580 C CA . ASN A 1 82 ? 1.934 -15.156 -11.062 1.00 69.19 82 ASN A CA 1
ATOM 581 C C . ASN A 1 82 ? 0.944 -15.057 -9.885 1.00 69.19 82 ASN A C 1
ATOM 583 O O . ASN A 1 82 ? 0.859 -15.967 -9.068 1.00 69.19 82 ASN A O 1
ATOM 587 N N . ASN A 1 83 ? 0.189 -13.957 -9.821 1.00 66.44 83 ASN A N 1
ATOM 588 C CA . ASN A 1 83 ? -0.958 -13.726 -8.949 1.00 66.44 83 ASN A CA 1
ATOM 589 C C . ASN A 1 83 ? -0.777 -13.942 -7.420 1.00 66.44 83 ASN A C 1
ATOM 591 O O . ASN A 1 83 ? -1.755 -14.318 -6.774 1.00 66.44 83 ASN A O 1
ATOM 595 N N . PRO A 1 84 ? 0.383 -13.697 -6.766 1.00 71.62 84 PRO A N 1
ATOM 596 C CA . PRO A 1 84 ? 0.381 -13.609 -5.309 1.00 71.62 84 PRO A CA 1
ATOM 597 C C . PRO A 1 84 ? -0.399 -12.378 -4.839 1.00 71.62 84 PRO A C 1
ATOM 599 O O . PRO A 1 84 ? -0.296 -11.287 -5.412 1.00 71.62 84 PRO A O 1
ATOM 602 N N . HIS A 1 85 ? -1.159 -12.567 -3.765 1.00 81.06 85 HIS A N 1
ATOM 603 C CA . HIS A 1 85 ? -1.983 -11.536 -3.149 1.00 81.06 85 HIS A CA 1
ATOM 604 C C . HIS A 1 85 ? -1.299 -10.954 -1.908 1.00 81.06 85 HIS A C 1
ATOM 606 O O . HIS A 1 85 ? -0.635 -11.664 -1.152 1.00 81.06 85 HIS A O 1
ATOM 612 N N . GLY A 1 86 ? -1.484 -9.655 -1.681 1.00 79.50 86 GLY A N 1
ATOM 613 C CA . GLY A 1 86 ? -1.154 -9.011 -0.418 1.00 79.50 86 GLY A CA 1
ATOM 614 C C . GLY A 1 86 ? -2.044 -9.527 0.716 1.00 79.50 86 GLY A C 1
ATOM 615 O O . GLY A 1 86 ? -3.157 -10.013 0.500 1.00 79.50 86 GLY A O 1
ATOM 616 N N . GLY A 1 87 ? -1.553 -9.410 1.950 1.00 82.50 87 GLY A N 1
ATOM 617 C CA . GLY A 1 87 ? -2.357 -9.665 3.148 1.00 82.50 87 GLY A CA 1
ATOM 618 C C . GLY A 1 87 ? -3.492 -8.646 3.316 1.00 82.50 87 GLY A C 1
ATOM 619 O O . GLY A 1 87 ? -3.730 -7.809 2.450 1.00 82.50 87 GLY A O 1
ATOM 620 N N . PHE A 1 88 ? -4.191 -8.684 4.452 1.00 85.25 88 PHE A N 1
ATOM 621 C CA . PHE A 1 88 ? -5.258 -7.722 4.756 1.00 85.25 88 PHE A CA 1
ATOM 622 C C . PHE A 1 88 ? -4.791 -6.266 4.603 1.00 85.25 88 PHE A C 1
ATOM 624 O O . PHE A 1 88 ? -3.853 -5.833 5.273 1.00 85.25 88 PHE A O 1
ATOM 631 N N . GLY A 1 89 ? -5.421 -5.535 3.684 1.00 87.81 89 GLY A N 1
ATOM 632 C CA . GLY A 1 89 ? -5.088 -4.168 3.298 1.00 87.81 89 GLY A CA 1
ATOM 633 C C . GLY A 1 89 ? -3.679 -4.008 2.725 1.00 87.81 89 GLY A C 1
ATOM 634 O O . GLY A 1 89 ? -3.271 -2.894 2.434 1.00 87.81 89 GLY A O 1
ATOM 635 N N . GLY A 1 90 ? -2.901 -5.078 2.572 1.00 91.06 90 GLY A N 1
ATOM 636 C CA . GLY A 1 90 ? -1.530 -5.028 2.081 1.00 91.06 90 GLY A CA 1
ATOM 637 C C . GLY A 1 90 ? -1.481 -4.940 0.563 1.00 91.06 90 GLY A C 1
ATOM 638 O O . GLY A 1 90 ? -2.269 -5.582 -0.131 1.00 91.06 90 GLY A O 1
ATOM 639 N N . GLY A 1 91 ? -0.541 -4.162 0.038 1.00 90.88 91 GLY A N 1
ATOM 640 C CA . GLY A 1 91 ? -0.213 -4.186 -1.382 1.00 90.88 91 GLY A CA 1
ATOM 641 C C . GLY A 1 91 ? 0.554 -5.451 -1.749 1.00 90.88 91 GLY A C 1
ATOM 642 O O . GLY A 1 91 ? 1.206 -6.064 -0.903 1.00 90.88 91 GLY A O 1
ATOM 643 N N . ALA A 1 92 ? 0.494 -5.844 -3.016 1.00 89.81 92 ALA A N 1
ATOM 644 C CA . ALA A 1 92 ? 1.279 -6.971 -3.512 1.00 89.81 92 ALA A CA 1
ATOM 645 C C . ALA A 1 92 ? 2.666 -6.547 -4.002 1.00 89.81 92 ALA A C 1
ATOM 647 O O . ALA A 1 92 ? 2.924 -5.373 -4.268 1.00 89.81 92 ALA A O 1
ATOM 648 N N . GLY A 1 93 ? 3.557 -7.523 -4.177 1.00 86.06 93 GLY A N 1
ATOM 649 C CA . GLY A 1 93 ? 4.820 -7.301 -4.877 1.00 86.06 93 GLY A CA 1
ATOM 650 C C . GLY A 1 93 ? 4.622 -6.914 -6.349 1.00 86.06 93 GLY A C 1
ATOM 651 O O . GLY A 1 93 ? 3.545 -7.097 -6.919 1.00 86.06 93 GLY A O 1
ATOM 652 N N . ALA A 1 94 ? 5.671 -6.378 -6.978 1.00 81.19 94 ALA A N 1
ATOM 653 C CA . ALA A 1 94 ? 5.642 -6.004 -8.393 1.00 81.19 94 ALA A CA 1
ATOM 654 C C . ALA A 1 94 ? 5.348 -7.213 -9.301 1.00 81.19 94 ALA A C 1
ATOM 656 O O . ALA A 1 94 ? 4.418 -7.154 -10.102 1.00 81.19 94 ALA A O 1
ATOM 657 N N . TYR A 1 95 ? 6.083 -8.315 -9.125 1.00 78.25 95 TYR A N 1
ATOM 658 C CA . TYR A 1 95 ? 5.859 -9.594 -9.802 1.00 78.25 95 TYR A CA 1
ATOM 659 C C . TYR A 1 95 ? 5.903 -10.742 -8.792 1.00 78.25 95 TYR A C 1
ATOM 661 O O . TYR A 1 95 ? 6.590 -10.651 -7.776 1.00 78.25 95 TYR A O 1
ATOM 669 N N . GLY A 1 96 ? 5.226 -11.854 -9.080 1.00 59.19 96 GLY A N 1
ATOM 670 C CA . GLY A 1 96 ? 5.233 -13.006 -8.179 1.00 59.19 96 GLY A CA 1
ATOM 671 C C . GLY A 1 96 ? 6.498 -13.864 -8.198 1.00 59.19 96 GLY A C 1
ATOM 672 O O . GLY A 1 96 ? 6.607 -14.767 -7.382 1.00 59.19 96 GLY A O 1
ATOM 673 N N . GLY A 1 97 ? 7.452 -13.584 -9.095 1.00 57.00 97 GLY A N 1
ATOM 674 C CA . GLY A 1 97 ? 8.785 -14.207 -9.110 1.00 57.00 97 GLY A CA 1
ATOM 675 C C . GLY A 1 97 ? 9.923 -13.302 -8.615 1.00 57.00 97 GLY A C 1
ATOM 676 O O . GLY A 1 97 ? 11.064 -13.747 -8.571 1.00 57.00 97 GLY A O 1
ATOM 677 N N . GLY A 1 98 ? 9.647 -12.035 -8.276 1.00 61.50 98 GLY A N 1
ATOM 678 C CA . GLY A 1 98 ? 10.671 -11.075 -7.856 1.00 61.50 98 GLY A CA 1
ATOM 679 C C . GLY A 1 98 ? 10.267 -9.607 -8.028 1.00 61.50 98 GLY A C 1
ATOM 680 O O . GLY A 1 98 ? 9.258 -9.276 -8.647 1.00 61.50 98 GLY A O 1
ATOM 681 N N . GLY A 1 99 ? 11.076 -8.704 -7.476 1.00 70.88 99 GLY A N 1
ATOM 682 C CA . GLY A 1 99 ? 10.927 -7.257 -7.625 1.00 70.88 99 GLY A CA 1
ATOM 683 C C . GLY A 1 99 ? 10.431 -6.529 -6.376 1.00 70.88 99 GLY A C 1
ATOM 684 O O . GLY A 1 99 ? 10.629 -6.995 -5.259 1.00 70.88 99 GLY A O 1
ATOM 685 N N . GLY A 1 100 ? 9.847 -5.339 -6.550 1.00 75.75 100 GLY A N 1
ATOM 686 C CA . GLY A 1 100 ? 9.535 -4.459 -5.419 1.00 75.75 100 GLY A CA 1
ATOM 687 C C . GLY A 1 100 ? 8.503 -5.043 -4.461 1.00 75.75 100 GLY A C 1
ATOM 688 O O . GLY A 1 100 ? 7.433 -5.462 -4.896 1.00 75.75 100 GLY A O 1
ATOM 689 N N . ALA A 1 101 ? 8.825 -5.049 -3.166 1.00 85.38 101 ALA A N 1
ATOM 690 C CA . ALA A 1 101 ? 7.972 -5.583 -2.109 1.00 85.38 101 ALA A CA 1
ATOM 691 C C . ALA A 1 101 ? 6.662 -4.789 -1.951 1.00 85.38 101 AL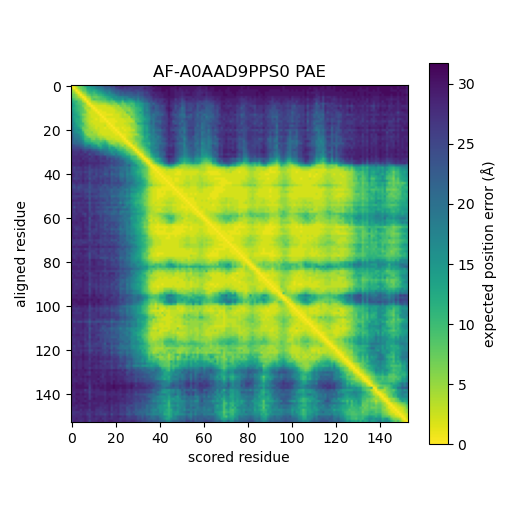A A C 1
ATOM 693 O O . ALA A 1 101 ? 6.618 -3.578 -2.178 1.00 85.38 101 ALA A O 1
ATOM 694 N N . GLY A 1 102 ? 5.592 -5.470 -1.544 1.00 87.69 102 GLY A N 1
ATOM 695 C CA . GLY A 1 102 ? 4.318 -4.835 -1.209 1.00 87.69 102 GLY A CA 1
ATOM 696 C C . GLY A 1 102 ? 4.368 -4.097 0.132 1.00 87.69 102 GLY A C 1
ATOM 697 O O . GLY A 1 102 ? 5.105 -4.489 1.037 1.00 87.69 102 GLY A O 1
ATOM 698 N N . GLY A 1 103 ? 3.597 -3.018 0.259 1.00 90.88 103 GLY A N 1
ATOM 699 C CA . GLY A 1 103 ? 3.413 -2.307 1.526 1.00 90.88 103 GLY A CA 1
ATOM 700 C C . GLY A 1 103 ? 2.432 -3.024 2.454 1.00 90.88 103 GLY A C 1
ATOM 701 O O . GLY A 1 103 ? 1.435 -3.583 1.996 1.00 90.88 103 GLY A O 1
ATOM 702 N N . GLY A 1 104 ? 2.684 -2.987 3.762 1.00 89.25 104 GLY A N 1
ATOM 703 C CA . GLY A 1 104 ? 1.789 -3.569 4.764 1.00 89.25 104 GLY A CA 1
ATOM 704 C C . GLY A 1 104 ? 0.479 -2.787 4.901 1.00 89.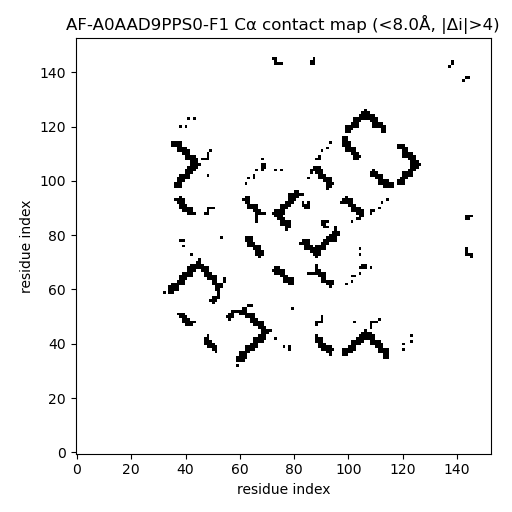25 104 GLY A C 1
ATOM 705 O O . GLY A 1 104 ? 0.483 -1.560 4.866 1.00 89.25 104 GLY A O 1
ATOM 706 N N . GLY A 1 105 ? -0.643 -3.487 5.058 1.00 86.44 105 GLY A N 1
ATOM 707 C CA . GLY A 1 105 ? -1.936 -2.868 5.361 1.00 86.44 105 GLY A CA 1
ATOM 708 C C . GLY A 1 105 ? -2.068 -2.468 6.830 1.00 86.44 105 GLY A C 1
ATOM 709 O O . GLY A 1 105 ? -1.210 -2.783 7.652 1.00 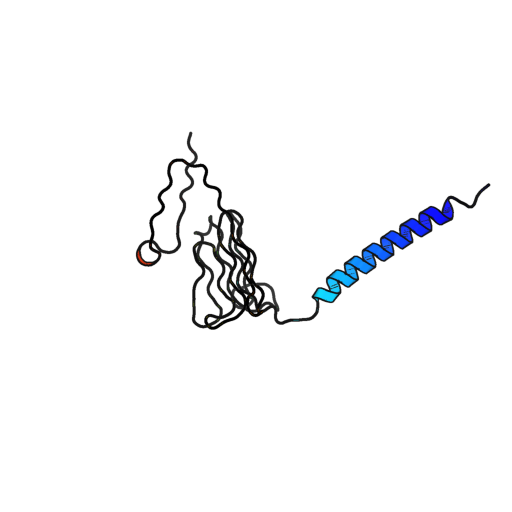86.44 105 GLY A O 1
ATOM 710 N N . GLY A 1 106 ? -3.149 -1.776 7.174 1.00 83.94 106 GLY A N 1
ATOM 711 C CA . GLY A 1 106 ? -3.467 -1.410 8.557 1.00 83.94 106 GLY A CA 1
ATOM 712 C C . GLY A 1 106 ? -4.315 -0.147 8.628 1.00 83.94 106 GLY A C 1
ATOM 713 O O . GLY A 1 106 ? -4.856 0.291 7.620 1.00 83.94 106 GLY A O 1
ATOM 714 N N . TYR A 1 107 ? -4.404 0.493 9.795 1.00 80.31 107 TYR A N 1
ATOM 715 C CA . TYR A 1 107 ? -5.089 1.791 9.903 1.00 80.31 107 TYR A CA 1
ATOM 716 C C . TYR A 1 107 ? -4.326 2.916 9.193 1.00 80.31 107 TYR A C 1
ATOM 718 O O . TYR A 1 107 ? -4.940 3.799 8.597 1.00 80.31 107 TYR A O 1
ATOM 726 N N . SER A 1 108 ? -2.994 2.885 9.225 1.00 83.69 108 SER A N 1
ATOM 727 C CA . SER A 1 108 ? -2.166 3.914 8.579 1.00 83.69 108 SER A CA 1
ATOM 728 C C . SER A 1 108 ? -1.787 3.580 7.134 1.00 83.69 108 SER A C 1
ATOM 730 O O . SER A 1 108 ? -1.372 4.471 6.396 1.00 83.69 108 SER A O 1
ATOM 732 N N . GLY A 1 109 ? -1.937 2.317 6.723 1.00 87.75 109 GLY A N 1
ATOM 733 C CA . GLY A 1 109 ? -1.398 1.818 5.459 1.00 87.75 109 GLY A CA 1
ATOM 734 C C . GLY A 1 109 ? 0.131 1.817 5.435 1.00 87.75 109 GLY A C 1
ATOM 735 O O . GLY A 1 109 ? 0.786 2.212 6.400 1.00 87.75 109 GLY A O 1
ATOM 736 N N . GLY A 1 110 ? 0.705 1.349 4.330 1.00 90.06 110 GLY A N 1
ATOM 737 C CA . GLY A 1 110 ? 2.140 1.091 4.211 1.00 90.06 110 GLY A CA 1
ATOM 738 C C . GLY A 1 110 ? 2.690 1.468 2.840 1.00 90.06 110 GLY A C 1
ATOM 739 O O . GLY A 1 110 ? 2.000 1.402 1.823 1.00 90.06 110 GLY A O 1
ATOM 740 N N . GLY A 1 111 ? 3.953 1.888 2.795 1.00 88.31 111 GLY A N 1
ATOM 741 C CA . GLY A 1 111 ? 4.602 2.333 1.561 1.00 88.31 111 GLY A CA 1
ATOM 742 C C . GLY A 1 111 ? 4.979 1.188 0.616 1.00 88.31 111 GLY A C 1
ATOM 743 O O . GLY A 1 111 ? 5.340 0.100 1.053 1.00 88.31 111 GLY A O 1
ATOM 744 N N . SER A 1 112 ? 4.953 1.449 -0.690 1.00 88.25 112 SER A N 1
ATOM 745 C CA . SER A 1 112 ? 5.445 0.522 -1.716 1.00 88.25 112 SER A CA 1
ATOM 746 C C . SER A 1 112 ? 6.959 0.300 -1.627 1.00 88.25 112 SER A C 1
ATOM 748 O O . SER A 1 112 ? 7.719 1.263 -1.511 1.00 88.25 112 SER A O 1
ATOM 750 N N . GLY A 1 113 ? 7.409 -0.943 -1.793 1.00 85.81 113 GLY A N 1
ATOM 751 C CA . GLY A 1 113 ? 8.815 -1.281 -2.019 1.00 85.81 113 GLY A CA 1
ATOM 752 C C . GLY A 1 113 ? 9.251 -0.998 -3.461 1.00 85.81 113 GLY A C 1
ATOM 753 O O . GLY A 1 113 ? 8.466 -1.113 -4.409 1.00 85.81 113 GLY A O 1
ATOM 754 N N . LYS A 1 114 ? 10.517 -0.615 -3.640 1.00 82.31 114 LYS A N 1
ATOM 755 C CA . LYS A 1 114 ? 11.119 -0.315 -4.953 1.00 82.31 114 LYS A CA 1
ATOM 756 C C . LYS A 1 114 ? 11.562 -1.604 -5.648 1.00 82.31 114 LYS A C 1
ATOM 758 O O . LYS A 1 114 ? 11.946 -2.549 -4.983 1.00 82.31 114 LYS A O 1
ATOM 763 N N . ASN A 1 115 ? 11.586 -1.660 -6.977 1.00 78.88 115 ASN A N 1
ATOM 764 C CA . ASN A 1 115 ? 12.139 -2.811 -7.708 1.00 78.88 115 ASN A CA 1
ATOM 765 C C . ASN A 1 115 ? 13.676 -2.840 -7.686 1.00 78.88 115 ASN A C 1
ATOM 767 O O . ASN A 1 115 ? 14.329 -2.674 -8.711 1.00 78.88 115 ASN A O 1
ATOM 771 N N . ILE A 1 116 ? 14.238 -3.015 -6.494 1.00 76.75 116 ILE A N 1
ATOM 772 C CA . ILE A 1 116 ? 15.659 -3.247 -6.248 1.00 76.75 116 ILE A CA 1
ATOM 773 C C . ILE A 1 116 ? 15.797 -4.492 -5.371 1.00 76.75 116 ILE A C 1
ATOM 775 O O . ILE A 1 116 ? 14.922 -4.784 -4.552 1.00 76.75 116 ILE A O 1
ATOM 779 N N . VAL A 1 117 ? 16.884 -5.238 -5.553 1.00 70.38 117 VAL A N 1
ATOM 780 C CA . VAL A 1 117 ? 17.175 -6.428 -4.742 1.00 70.38 117 VAL A CA 1
ATOM 781 C C . VAL A 1 117 ? 17.224 -6.024 -3.264 1.00 70.38 117 VAL A C 1
ATOM 783 O O . VAL A 1 117 ? 17.785 -4.982 -2.929 1.00 70.38 117 VAL A O 1
ATOM 786 N N . ASN A 1 118 ? 16.609 -6.824 -2.390 1.00 69.06 118 ASN A N 1
ATOM 787 C CA . ASN A 1 118 ? 16.511 -6.576 -0.944 1.00 69.06 118 ASN A CA 1
ATOM 788 C C . ASN A 1 118 ? 15.791 -5.270 -0.544 1.00 69.06 118 ASN A C 1
ATOM 790 O O . ASN A 1 118 ? 15.982 -4.776 0.566 1.00 69.06 118 ASN A O 1
ATOM 794 N N . SER A 1 119 ? 14.951 -4.692 -1.412 1.00 75.44 119 SER A N 1
ATOM 795 C CA . SER A 1 119 ? 14.066 -3.599 -0.988 1.00 75.44 119 SER A CA 1
ATOM 796 C C . SER A 1 119 ? 12.943 -4.120 -0.090 1.00 75.44 119 SER A C 1
ATOM 798 O O . SER A 1 119 ? 12.313 -5.131 -0.407 1.00 75.44 119 SER A O 1
ATOM 800 N N . CYS A 1 120 ? 12.588 -3.334 0.923 1.00 82.25 120 CYS A N 1
ATOM 801 C CA . CYS A 1 120 ? 11.415 -3.570 1.755 1.00 82.25 120 CYS A CA 1
ATOM 802 C C . CYS A 1 120 ? 10.271 -2.612 1.393 1.00 82.25 120 CYS A C 1
ATOM 804 O O . CYS A 1 120 ? 10.496 -1.469 0.988 1.00 82.25 120 CYS A O 1
ATOM 806 N N . GLY A 1 121 ? 9.035 -3.076 1.573 1.00 82.00 121 GLY A N 1
ATOM 807 C CA . GLY A 1 121 ? 7.868 -2.204 1.672 1.00 82.00 121 GLY A CA 1
ATOM 808 C C . GLY A 1 121 ? 7.769 -1.605 3.076 1.00 82.00 121 GLY A C 1
ATOM 809 O O . GLY A 1 121 ? 8.305 -2.154 4.038 1.00 82.00 121 GLY A O 1
ATOM 810 N N . GLY A 1 122 ? 7.084 -0.471 3.202 1.00 85.44 122 GLY A N 1
ATOM 811 C CA . GLY A 1 122 ? 6.762 0.104 4.506 1.00 85.44 122 GLY A CA 1
ATOM 812 C C . GLY A 1 122 ? 5.668 -0.708 5.201 1.00 85.44 122 GLY A C 1
ATOM 813 O O . GLY A 1 122 ? 4.679 -1.079 4.567 1.00 85.44 122 GLY A O 1
ATOM 814 N N . GLY A 1 123 ? 5.832 -0.976 6.497 1.00 82.88 123 GLY A N 1
ATOM 815 C CA . GLY A 1 123 ? 4.813 -1.631 7.319 1.00 82.88 123 GLY A CA 1
ATOM 816 C C . GLY A 1 123 ? 3.629 -0.709 7.618 1.00 82.88 123 GLY A C 1
ATOM 817 O O . GLY A 1 123 ? 3.798 0.505 7.721 1.00 82.88 123 GLY A O 1
ATOM 818 N N . GLY A 1 124 ? 2.439 -1.292 7.766 1.00 79.56 124 GLY A N 1
ATOM 819 C CA . GLY A 1 124 ? 1.238 -0.584 8.195 1.00 79.56 124 GLY A CA 1
ATOM 820 C C . GLY A 1 124 ? 0.983 -0.803 9.682 1.00 79.56 124 GLY A C 1
ATOM 821 O O . GLY A 1 124 ? 0.865 -1.933 10.152 1.00 79.56 124 GLY A O 1
ATOM 822 N N . GLY A 1 125 ? 0.931 0.292 10.437 1.00 73.19 125 GLY A N 1
ATOM 823 C CA . GLY A 1 125 ? 0.635 0.265 11.864 1.00 73.19 125 GLY A CA 1
ATOM 824 C C . GLY A 1 125 ? -0.861 0.119 12.120 1.00 73.19 125 GLY A C 1
ATOM 825 O O . GLY A 1 125 ? -1.687 0.753 11.458 1.00 73.19 125 GLY A O 1
ATOM 826 N N . SER A 1 126 ? -1.203 -0.703 13.108 1.00 66.38 126 SER A N 1
ATOM 827 C CA . SER A 1 126 ? -2.556 -0.776 13.646 1.00 66.38 126 SER A CA 1
ATOM 828 C C . SER A 1 126 ? -2.493 -0.810 15.163 1.00 66.38 126 SER A C 1
ATOM 830 O O . SER A 1 126 ? -2.025 -1.789 15.737 1.00 66.38 126 SER A O 1
ATOM 832 N N . TYR A 1 127 ? -2.940 0.265 15.810 1.00 64.88 127 TYR A N 1
ATOM 833 C CA . TYR A 1 127 ? -3.055 0.307 17.262 1.00 64.88 127 TYR A CA 1
ATOM 834 C C . TYR A 1 127 ? -4.483 -0.065 17.653 1.00 64.88 127 TYR A C 1
ATOM 836 O O . TYR A 1 127 ? -5.424 0.659 17.336 1.00 64.88 127 TYR A O 1
ATOM 844 N N . ASN A 1 128 ? -4.642 -1.209 18.317 1.00 60.97 128 ASN A N 1
ATOM 845 C CA . ASN A 1 128 ? -5.904 -1.602 18.930 1.00 60.97 128 ASN A CA 1
ATOM 846 C C . ASN A 1 128 ? -5.724 -1.632 20.454 1.00 60.97 128 ASN A C 1
ATOM 848 O O . ASN A 1 128 ? -5.122 -2.564 20.980 1.00 60.97 128 ASN A O 1
ATOM 852 N N . ALA A 1 129 ? -6.233 -0.609 21.146 1.00 64.62 129 ALA A N 1
ATOM 853 C CA . ALA A 1 129 ? -6.289 -0.558 22.613 1.00 64.62 129 ALA A CA 1
ATOM 854 C C . ALA A 1 129 ? -7.533 -1.253 23.197 1.00 64.62 129 ALA A C 1
ATOM 856 O O . ALA A 1 129 ? -7.741 -1.226 24.410 1.00 64.62 129 ALA A O 1
ATOM 857 N N . GLY A 1 130 ? -8.380 -1.850 22.351 1.00 59.59 130 GLY A N 1
ATOM 858 C CA . GLY A 1 130 ? -9.561 -2.583 22.788 1.00 59.59 130 GLY A CA 1
ATOM 859 C C . GLY A 1 130 ? -9.190 -3.857 23.549 1.00 59.59 130 GLY A C 1
ATOM 860 O O . GLY A 1 130 ? -8.288 -4.595 23.148 1.00 59.59 130 GLY A O 1
ATOM 861 N N . LYS A 1 131 ? -9.905 -4.131 24.646 1.00 60.66 131 LYS A N 1
ATOM 862 C CA . LYS A 1 131 ? -9.762 -5.373 25.427 1.00 60.66 131 LYS A CA 1
ATOM 863 C C . LYS A 1 131 ? -10.318 -6.594 24.679 1.00 60.66 131 LYS A C 1
ATOM 865 O O . LYS A 1 131 ? -9.824 -7.702 24.871 1.00 60.66 131 LYS A O 1
ATOM 870 N N . ASP A 1 132 ? -11.258 -6.370 23.764 1.00 60.44 132 ASP A N 1
ATOM 871 C CA . ASP A 1 132 ? -11.938 -7.409 22.990 1.00 60.44 132 ASP A CA 1
ATOM 872 C C . ASP A 1 132 ? -11.223 -7.662 21.657 1.00 60.44 132 ASP A C 1
ATOM 874 O O . ASP A 1 132 ? -11.637 -7.211 20.587 1.00 60.44 132 ASP A O 1
ATOM 878 N N . LYS A 1 133 ? -10.094 -8.373 21.718 1.00 58.69 133 LYS A N 1
ATOM 879 C CA . LYS A 1 133 ? -9.371 -8.831 20.525 1.00 58.69 133 LYS A CA 1
ATOM 880 C C . LYS A 1 133 ? -9.712 -10.287 20.218 1.00 58.69 133 LYS A C 1
ATOM 882 O O . LYS A 1 133 ? -9.553 -11.160 21.064 1.00 58.69 133 LYS A O 1
ATOM 887 N N . GLN A 1 134 ? -10.106 -10.562 18.977 1.00 56.47 134 GLN A N 1
ATOM 888 C CA . GLN A 1 134 ? -10.168 -11.921 18.442 1.00 56.47 134 GLN A CA 1
ATOM 889 C C . GLN A 1 134 ? -9.145 -12.056 17.316 1.00 56.47 134 GLN A C 1
ATOM 891 O O . GLN A 1 134 ? -9.370 -11.635 16.185 1.00 56.47 134 GLN A O 1
ATOM 896 N N . THR A 1 135 ? -7.983 -12.622 17.631 1.00 56.06 135 THR A N 1
ATOM 897 C CA . THR A 1 135 ? -7.000 -13.047 16.629 1.00 56.06 135 THR A CA 1
ATOM 898 C C . THR A 1 135 ? -7.355 -14.456 16.180 1.00 56.06 135 THR A C 1
ATOM 900 O O . THR A 1 135 ? -6.917 -15.426 16.794 1.00 56.06 135 THR A O 1
ATOM 903 N N . TYR A 1 136 ? -8.171 -14.579 15.134 1.00 55.47 136 TYR A N 1
ATOM 904 C CA . TYR A 1 136 ? -8.372 -15.859 14.461 1.00 55.47 136 TYR A CA 1
ATOM 905 C C . TYR A 1 136 ? -7.422 -15.951 13.261 1.00 55.47 136 TYR A C 1
ATOM 907 O O . TYR A 1 136 ? -7.337 -15.032 12.445 1.00 55.47 136 TYR A O 1
ATOM 915 N N . CYS A 1 137 ? -6.661 -17.044 13.194 1.00 50.50 137 CYS A N 1
ATOM 916 C CA . CYS A 1 137 ? -5.847 -17.404 12.035 1.00 50.50 137 CYS A CA 1
ATOM 917 C C . CYS A 1 137 ? -6.744 -17.651 10.815 1.00 50.50 137 CYS A C 1
ATOM 919 O O . CYS A 1 137 ? -7.916 -17.959 10.961 1.00 50.50 137 CYS A O 1
ATOM 921 N N . CYS A 1 138 ? -6.134 -17.669 9.630 1.00 52.66 138 CYS A N 1
ATOM 922 C CA . CYS A 1 138 ? -6.551 -18.538 8.528 1.00 52.66 138 CYS A CA 1
ATOM 923 C C . CYS A 1 138 ? -7.328 -17.821 7.404 1.00 52.66 138 CYS A C 1
ATOM 925 O O . CYS A 1 138 ? -8.557 -17.813 7.329 1.00 52.66 138 CYS A O 1
ATOM 927 N N . TYR A 1 139 ? -6.539 -17.285 6.463 1.00 52.97 139 TYR A N 1
ATOM 928 C CA . TYR A 1 139 ? -6.977 -16.713 5.184 1.00 52.97 139 TYR A CA 1
ATOM 929 C C . TYR A 1 139 ? -7.905 -17.653 4.392 1.00 52.97 139 TYR A C 1
ATOM 931 O O . TYR A 1 139 ? -8.882 -17.202 3.802 1.00 52.97 139 TYR A O 1
ATOM 939 N N . ASN A 1 140 ? -7.644 -18.965 4.439 1.00 52.06 140 ASN A N 1
ATOM 940 C CA . ASN A 1 140 ? -8.363 -19.965 3.642 1.00 52.06 140 ASN A CA 1
ATOM 941 C C . ASN A 1 140 ? -9.829 -20.169 4.071 1.00 52.06 140 ASN A C 1
ATOM 943 O O . ASN A 1 140 ? -10.624 -20.642 3.268 1.00 52.06 140 ASN A O 1
ATOM 947 N N . THR A 1 141 ? -10.193 -19.823 5.311 1.00 54.50 141 THR A N 1
ATOM 948 C CA . THR A 1 141 ? -11.551 -20.016 5.858 1.00 54.50 141 THR A CA 1
ATOM 949 C C . THR A 1 141 ? -12.312 -18.703 6.025 1.00 54.50 141 THR A C 1
ATOM 951 O O . THR A 1 141 ? -13.531 -18.683 5.884 1.00 54.50 141 THR A O 1
ATOM 954 N N . ALA A 1 142 ? -11.614 -17.604 6.333 1.00 56.53 142 ALA A N 1
ATOM 955 C CA . ALA A 1 142 ? -12.227 -16.309 6.644 1.00 56.53 142 ALA A CA 1
ATOM 956 C C . ALA A 1 142 ? -11.978 -15.216 5.585 1.00 56.53 142 ALA A C 1
ATOM 958 O O . ALA A 1 142 ? -12.566 -14.138 5.687 1.00 56.53 142 ALA A O 1
ATOM 959 N N . GLY A 1 143 ? -11.141 -15.483 4.577 1.00 61.78 143 GLY A N 1
ATOM 960 C CA . GLY A 1 143 ? -10.721 -14.506 3.572 1.00 61.78 143 GLY A CA 1
ATOM 961 C C . GLY A 1 143 ? -9.637 -13.554 4.084 1.00 61.78 143 GLY A C 1
ATOM 962 O O . GLY A 1 143 ? -8.902 -13.856 5.028 1.00 61.78 143 GLY A O 1
ATOM 963 N N . HIS A 1 144 ? -9.512 -12.383 3.452 1.00 59.38 144 HIS A N 1
ATOM 964 C CA . HIS A 1 144 ? -8.692 -11.301 4.004 1.00 59.38 144 HIS A CA 1
ATOM 965 C C . HIS A 1 144 ? -9.179 -11.001 5.433 1.00 59.38 144 HIS A C 1
ATOM 967 O O . HIS A 1 144 ? -10.380 -11.059 5.689 1.00 59.38 144 HIS A O 1
ATOM 973 N N . GLY A 1 145 ? -8.254 -10.753 6.371 1.00 55.00 145 GLY A N 1
ATOM 974 C CA . GLY A 1 145 ? -8.593 -10.473 7.773 1.00 55.00 145 GLY A CA 1
ATOM 975 C C . GLY A 1 145 ? -9.697 -9.415 7.898 1.00 55.00 145 GLY A C 1
ATOM 976 O O . GLY A 1 145 ? -9.966 -8.673 6.969 1.00 55.00 145 GLY A O 1
ATOM 977 N N . LYS A 1 146 ? -10.389 -9.330 9.026 1.00 56.69 146 LYS A N 1
ATOM 978 C CA . LYS A 1 146 ? -11.431 -8.314 9.226 1.00 56.69 146 LYS A CA 1
ATOM 979 C C . LYS A 1 146 ? -11.352 -7.800 10.648 1.00 56.69 146 LYS A C 1
ATOM 981 O O . LYS A 1 146 ? -11.088 -8.575 11.563 1.00 56.69 146 LYS A O 1
ATOM 986 N N . VAL A 1 147 ? -11.568 -6.505 10.833 1.00 56.78 147 VAL A N 1
ATOM 987 C CA . VAL A 1 147 ? -11.786 -5.926 12.163 1.00 56.78 147 VAL A CA 1
ATOM 988 C C . VAL A 1 147 ? -13.226 -5.419 12.184 1.00 56.78 147 VAL A C 1
ATOM 990 O O . VAL A 1 147 ? -13.759 -5.002 11.159 1.00 56.78 147 VAL A O 1
ATOM 993 N N . PHE A 1 148 ? -13.885 -5.502 13.331 1.00 60.47 148 PHE A N 1
ATOM 994 C CA . PHE A 1 148 ? -15.172 -4.855 13.560 1.00 60.47 148 PHE A CA 1
ATOM 995 C C . PHE A 1 148 ? -14.929 -3.758 14.586 1.00 60.47 148 PHE A C 1
ATOM 997 O O . PHE A 1 148 ? -14.403 -4.031 15.663 1.00 60.47 148 PHE A O 1
ATOM 1004 N N . ILE A 1 149 ? -15.239 -2.515 14.224 1.00 60.84 149 ILE A N 1
ATOM 1005 C CA . ILE A 1 149 ? -15.097 -1.374 15.127 1.00 60.84 149 ILE A CA 1
ATOM 1006 C C . ILE A 1 149 ? -16.472 -1.096 15.708 1.00 60.84 149 ILE A C 1
ATOM 1008 O O . ILE A 1 149 ? -17.360 -0.611 15.011 1.00 60.84 149 ILE A O 1
ATOM 1012 N N . THR A 1 150 ? -16.635 -1.421 16.982 1.00 58.91 150 THR A N 1
ATOM 1013 C CA . THR A 1 150 ? -17.847 -1.112 17.732 1.00 58.91 150 THR A CA 1
ATOM 1014 C C . THR A 1 150 ? -17.579 0.124 18.573 1.00 58.91 150 THR A C 1
ATOM 1016 O O . THR A 1 150 ? -16.661 0.132 19.392 1.00 58.91 150 THR A O 1
ATOM 1019 N N . PHE A 1 151 ? -18.382 1.170 18.383 1.00 59.31 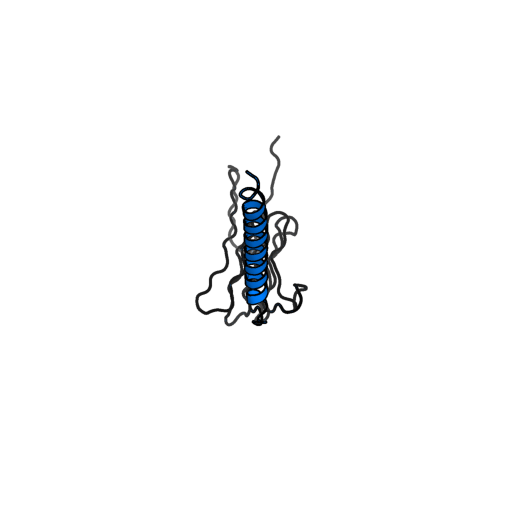151 PHE A N 1
ATOM 1020 C CA . PHE A 1 151 ? -18.406 2.281 19.326 1.00 59.31 151 PHE A CA 1
ATOM 1021 C C . PHE A 1 151 ? -19.070 1.786 20.609 1.00 59.31 151 PHE A C 1
ATOM 1023 O O . PHE A 1 151 ? -20.259 1.463 20.616 1.00 59.31 151 PHE A O 1
ATOM 1030 N N . LEU A 1 152 ? -18.283 1.665 21.674 1.00 65.50 152 LEU A N 1
ATOM 1031 C CA . LEU A 1 152 ? -18.824 1.424 23.004 1.00 65.50 152 LEU A CA 1
ATOM 1032 C C . LEU A 1 152 ? -19.546 2.702 23.455 1.00 65.50 152 LEU A C 1
ATOM 1034 O O . LEU A 1 152 ? -19.042 3.801 23.220 1.00 65.50 152 LEU A O 1
ATOM 1038 N N . LYS A 1 153 ? -20.748 2.536 24.015 1.00 59.81 153 LYS A N 1
ATOM 1039 C CA . LYS A 1 153 ? -21.536 3.630 24.597 1.00 59.81 153 LYS A CA 1
ATOM 1040 C C . LYS A 1 153 ? -20.921 4.116 25.901 1.00 59.81 153 LYS A C 1
ATOM 1042 O O . LYS A 1 153 ? -20.392 3.257 26.640 1.00 59.81 153 LYS A O 1
#

Foldseek 3Di:
DPDPVVVVVVVVVVVVVVVVVVVVVVVVVVPPLPLQQWWWWFAAQQGWTAAAVVQVHDPSHAWKHTFYHQVVVQFFIFTPEPTDTGARSWTQHRYPVAFKHIFAYENAIWAIGGRDPPTDIGYYDYDDPDPDDDDDDDCPPPNHDHDDDDDDD